Protein AF-A0A2Z3JKN8-F1 (afdb_monomer_lite)

pLDDT: mean 87.86, std 9.44, range [53.12, 97.62]

Sequence (86 aa):
MQADPRHLTVLAVGELRLSEQGTPYLECDTTLGKIAICGSERSRWNIGLVQSEALPFEAVMFCVPAQAPEHVYWVPEETKLFVPAL

Organism: NCBI:txid2202254

Structure (mmCIF, N/CA/C/O backbone):
data_AF-A0A2Z3JKN8-F1
#
_entry.id   AF-A0A2Z3JKN8-F1
#
loop_
_atom_site.group_PDB
_atom_site.id
_atom_site.type_symbol
_atom_site.label_atom_id
_atom_site.label_alt_id
_atom_site.label_comp_id
_atom_site.label_asym_id
_atom_site.label_entity_id
_atom_site.label_seq_id
_atom_site.pdbx_PDB_ins_code
_atom_site.Cartn_x
_atom_site.Cartn_y
_atom_site.Cartn_z
_atom_site.occupancy
_atom_site.B_iso_or_equiv
_atom_site.auth_seq_id
_atom_site.auth_comp_id
_atom_site.auth_asym_id
_atom_site.auth_atom_id
_atom_site.pdbx_PDB_model_num
ATOM 1 N N . MET A 1 1 ? -1.595 -2.255 -17.981 1.00 63.50 1 MET A N 1
ATOM 2 C CA . MET A 1 1 ? -2.577 -3.121 -17.290 1.00 63.50 1 MET A CA 1
ATOM 3 C C . MET A 1 1 ? -3.624 -2.218 -16.673 1.00 63.50 1 MET A C 1
ATOM 5 O O . MET A 1 1 ? -3.261 -1.131 -16.247 1.00 63.50 1 MET A O 1
ATOM 9 N N . GLN A 1 2 ? -4.892 -2.619 -16.685 1.00 81.12 2 GLN A N 1
ATOM 10 C CA . GLN A 1 2 ? -5.943 -1.888 -15.978 1.00 81.12 2 GLN A CA 1
ATOM 11 C C . GLN A 1 2 ? -5.874 -2.259 -14.490 1.00 81.12 2 GLN A C 1
ATOM 13 O O . GLN A 1 2 ? -5.657 -3.427 -14.176 1.00 81.12 2 GLN A O 1
ATOM 18 N N . ALA A 1 3 ? -5.977 -1.273 -13.599 1.00 87.44 3 ALA A N 1
ATOM 19 C CA . ALA A 1 3 ? -6.034 -1.511 -12.161 1.00 87.44 3 ALA A CA 1
ATOM 20 C C . ALA A 1 3 ? -7.476 -1.840 -11.747 1.00 87.44 3 ALA A C 1
ATOM 22 O O . ALA A 1 3 ? -8.402 -1.125 -12.137 1.00 87.44 3 ALA A O 1
ATOM 23 N N . ASP A 1 4 ? -7.650 -2.890 -10.946 1.00 91.81 4 ASP A N 1
ATOM 24 C CA . ASP A 1 4 ? -8.958 -3.379 -10.502 1.00 91.81 4 ASP A CA 1
ATOM 25 C C . ASP A 1 4 ? -9.188 -3.069 -9.018 1.00 91.81 4 ASP A C 1
ATOM 27 O O . ASP A 1 4 ? -8.259 -3.214 -8.217 1.00 91.81 4 ASP A O 1
ATOM 31 N N . PRO A 1 5 ? -10.410 -2.688 -8.606 1.00 94.00 5 PRO A N 1
ATOM 32 C CA . PRO A 1 5 ? -10.698 -2.404 -7.207 1.00 94.00 5 PRO A CA 1
ATOM 33 C C . PRO A 1 5 ? -10.607 -3.675 -6.349 1.00 94.00 5 PRO A C 1
ATOM 35 O O . PRO A 1 5 ? -11.172 -4.722 -6.676 1.00 94.00 5 PRO A O 1
ATOM 38 N N . ARG A 1 6 ? -9.921 -3.569 -5.211 1.00 94.44 6 ARG A N 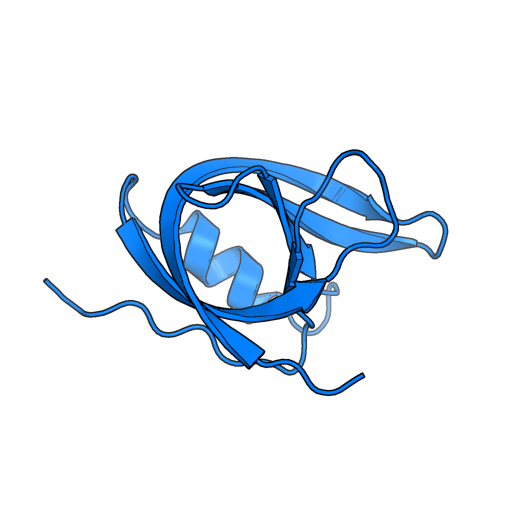1
ATOM 39 C CA . ARG A 1 6 ? -9.774 -4.610 -4.192 1.00 94.44 6 ARG A CA 1
ATOM 40 C C . ARG A 1 6 ? -10.151 -4.044 -2.835 1.00 94.44 6 ARG A C 1
ATOM 42 O O . ARG A 1 6 ? -9.618 -3.022 -2.418 1.00 94.44 6 ARG A O 1
ATOM 49 N N . HIS A 1 7 ? -11.059 -4.736 -2.161 1.00 94.94 7 HIS A N 1
ATOM 50 C CA . HIS A 1 7 ? -11.369 -4.487 -0.760 1.00 94.94 7 HIS A CA 1
ATOM 51 C C . HIS A 1 7 ? -10.367 -5.263 0.088 1.00 94.94 7 HIS A C 1
ATOM 53 O O . HIS A 1 7 ? -10.191 -6.467 -0.113 1.00 94.94 7 HIS A O 1
ATOM 59 N N . LEU A 1 8 ? -9.701 -4.570 1.003 1.00 94.81 8 LEU A N 1
ATOM 60 C CA . LEU A 1 8 ? -8.695 -5.152 1.880 1.00 94.81 8 LEU A CA 1
ATOM 61 C C . LEU A 1 8 ? -8.671 -4.432 3.226 1.00 94.81 8 LEU A C 1
ATOM 63 O O . LEU A 1 8 ? -9.136 -3.301 3.350 1.00 94.81 8 LEU A O 1
ATOM 67 N N . THR A 1 9 ? -8.095 -5.090 4.224 1.00 96.12 9 THR A N 1
ATOM 68 C CA . THR A 1 9 ? -7.764 -4.462 5.505 1.00 96.12 9 THR A CA 1
ATOM 69 C C . THR A 1 9 ? -6.257 -4.300 5.565 1.00 96.12 9 THR A C 1
ATOM 71 O O . THR A 1 9 ? -5.535 -5.282 5.376 1.00 96.12 9 THR A O 1
ATOM 74 N N . VAL A 1 10 ? -5.785 -3.083 5.817 1.00 96.31 10 VAL A N 1
ATOM 75 C CA . VAL A 1 10 ? -4.376 -2.801 6.094 1.00 96.31 10 VAL A CA 1
ATOM 76 C C . VAL A 1 10 ? -4.116 -3.119 7.562 1.00 96.31 10 VAL A C 1
ATOM 78 O O . VAL A 1 10 ? -4.753 -2.561 8.453 1.00 96.31 10 VAL A O 1
ATOM 81 N N . LEU A 1 11 ? -3.206 -4.061 7.801 1.00 97.62 11 LEU A N 1
ATOM 82 C CA . LEU A 1 11 ? -2.901 -4.612 9.122 1.00 97.62 11 LEU A CA 1
ATOM 83 C C . LEU A 1 11 ? -1.618 -4.012 9.699 1.00 97.62 11 LEU A C 1
ATOM 85 O O . LEU A 1 11 ? -1.535 -3.775 10.901 1.00 97.62 11 LEU A O 1
ATOM 89 N N . ALA A 1 12 ? -0.632 -3.754 8.839 1.00 96.94 12 ALA A N 1
ATOM 90 C CA . ALA A 1 12 ? 0.611 -3.089 9.200 1.00 96.94 12 ALA A CA 1
ATOM 91 C C . ALA A 1 12 ? 1.107 -2.212 8.049 1.00 96.94 12 ALA A C 1
ATOM 93 O O . ALA A 1 12 ? 0.953 -2.556 6.874 1.00 96.94 12 ALA A O 1
ATOM 94 N N . VAL A 1 13 ? 1.733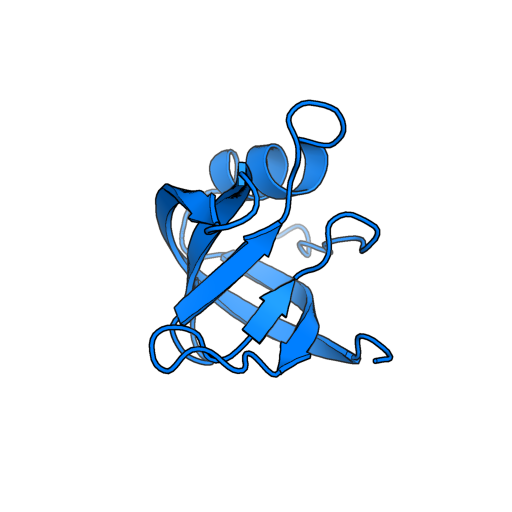 -1.091 8.404 1.00 95.25 13 VAL A N 1
ATOM 95 C CA . VAL A 1 13 ? 2.414 -0.192 7.470 1.00 95.25 13 VAL A CA 1
ATOM 96 C C . VAL A 1 13 ? 3.913 -0.323 7.705 1.00 95.25 13 VAL A C 1
ATOM 98 O O . VAL A 1 13 ? 4.390 -0.107 8.818 1.00 95.25 13 VAL A O 1
ATOM 101 N N . GLY A 1 14 ? 4.632 -0.730 6.663 1.00 92.56 14 GLY A N 1
ATOM 102 C CA . GLY A 1 14 ? 6.074 -0.916 6.679 1.00 92.56 14 GLY A CA 1
ATOM 103 C C . GLY A 1 14 ? 6.845 0.350 6.314 1.00 92.56 14 GLY A C 1
ATOM 104 O O . GLY A 1 14 ? 6.362 1.478 6.428 1.00 92.56 14 GLY A O 1
ATOM 105 N N . GLU A 1 15 ? 8.080 0.147 5.863 1.00 87.81 15 GLU A N 1
ATOM 106 C CA . GLU A 1 15 ? 8.978 1.231 5.469 1.00 87.81 15 GLU A CA 1
ATOM 107 C C . GLU A 1 15 ? 8.728 1.698 4.029 1.00 87.81 15 GLU A C 1
ATOM 109 O O . GLU A 1 15 ? 8.296 0.935 3.160 1.00 87.81 15 GLU A O 1
ATOM 114 N N . LEU A 1 16 ? 9.054 2.967 3.770 1.00 90.50 16 LEU A N 1
ATOM 115 C CA . LEU A 1 16 ? 9.136 3.508 2.418 1.00 90.50 16 LEU A CA 1
ATOM 116 C C . LEU A 1 16 ? 10.396 2.962 1.732 1.00 90.50 16 LEU A C 1
ATOM 118 O O . LEU A 1 16 ? 11.506 3.128 2.239 1.00 90.50 16 LEU A O 1
ATOM 122 N N . ARG A 1 17 ? 10.230 2.342 0.567 1.00 91.44 17 ARG A N 1
ATOM 123 C CA . ARG A 1 17 ? 11.301 1.738 -0.234 1.00 91.44 17 ARG A CA 1
ATOM 124 C C . ARG A 1 17 ? 11.382 2.376 -1.614 1.00 91.44 17 ARG A C 1
ATOM 126 O O . ARG A 1 17 ? 10.498 3.121 -2.024 1.00 91.44 17 ARG A O 1
ATOM 133 N N . LEU A 1 18 ? 12.461 2.073 -2.332 1.00 90.56 18 LEU A N 1
ATOM 134 C CA . LEU A 1 18 ? 12.664 2.468 -3.724 1.00 90.56 18 LEU A CA 1
ATOM 135 C C . LEU A 1 18 ? 12.657 1.223 -4.608 1.00 90.56 18 LEU A C 1
ATOM 137 O O . LEU A 1 18 ? 13.260 0.207 -4.259 1.00 90.56 18 LEU A O 1
ATOM 141 N N . SER A 1 19 ? 11.966 1.291 -5.745 1.00 85.50 19 SER A N 1
ATOM 142 C CA . SER A 1 19 ? 12.060 0.263 -6.785 1.00 85.50 19 SER A CA 1
ATOM 143 C C . SER A 1 19 ? 13.428 0.324 -7.473 1.00 85.50 19 SER A C 1
ATOM 145 O O . SER A 1 19 ? 14.156 1.308 -7.337 1.00 85.50 19 SER A O 1
ATOM 147 N N . GLU A 1 20 ? 13.768 -0.683 -8.282 1.00 84.31 20 GLU A N 1
ATOM 148 C CA . GLU A 1 20 ? 14.997 -0.667 -9.100 1.00 84.31 20 GLU A CA 1
ATOM 149 C C . GLU A 1 20 ? 15.073 0.549 -10.040 1.00 84.31 20 GLU A C 1
ATOM 151 O O . GLU A 1 20 ? 16.154 1.014 -10.391 1.00 84.31 20 GLU A O 1
ATOM 156 N N . GLN A 1 21 ? 13.916 1.094 -10.419 1.00 83.00 21 GLN A N 1
ATOM 157 C CA . GLN A 1 21 ? 13.783 2.276 -11.274 1.00 83.00 21 GLN A CA 1
ATOM 158 C C . GLN A 1 21 ? 13.778 3.590 -10.469 1.00 83.00 21 GLN A C 1
ATOM 160 O O . GLN A 1 21 ? 13.603 4.664 -11.042 1.00 83.00 21 GLN A O 1
ATOM 165 N N . GLY A 1 22 ? 13.959 3.522 -9.145 1.00 85.50 22 GLY A N 1
ATOM 166 C CA . GLY A 1 22 ? 13.986 4.676 -8.246 1.00 85.50 22 GLY A CA 1
ATOM 167 C C . GLY A 1 22 ? 12.607 5.218 -7.865 1.00 85.50 22 GLY A C 1
ATOM 168 O O . GLY A 1 22 ? 12.517 6.318 -7.324 1.00 85.50 22 GLY A O 1
ATOM 169 N N . THR A 1 23 ? 11.524 4.484 -8.134 1.00 86.50 23 THR A N 1
ATOM 170 C CA . THR A 1 23 ? 10.166 4.902 -7.758 1.00 86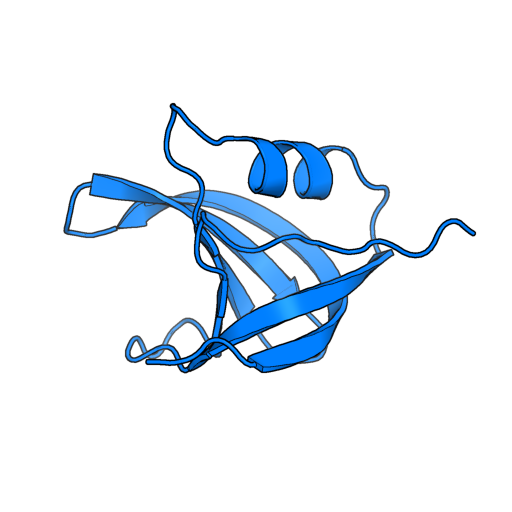.50 23 THR A CA 1
ATOM 171 C C . THR A 1 23 ? 9.912 4.589 -6.282 1.00 86.50 23 THR A C 1
ATOM 173 O O . THR A 1 23 ? 10.030 3.422 -5.899 1.00 86.50 23 THR A O 1
ATOM 176 N N . PRO A 1 24 ? 9.541 5.578 -5.448 1.00 90.06 24 PRO A N 1
ATOM 177 C CA . PRO A 1 24 ? 9.167 5.322 -4.066 1.00 90.06 24 PRO A CA 1
ATOM 178 C C . PRO A 1 24 ? 7.854 4.546 -3.954 1.00 90.06 24 PRO A C 1
ATOM 180 O O . PRO A 1 24 ? 6.877 4.841 -4.650 1.00 90.06 24 PRO A O 1
ATOM 183 N N . TYR A 1 25 ? 7.828 3.581 -3.040 1.00 92.50 25 TYR A N 1
ATOM 184 C CA . TYR A 1 25 ? 6.630 2.834 -2.682 1.00 92.50 25 TYR A CA 1
ATOM 185 C C . TYR A 1 25 ? 6.616 2.481 -1.193 1.00 92.50 25 TYR A C 1
ATOM 187 O O . TYR A 1 25 ? 7.662 2.313 -0.569 1.00 92.50 25 TYR A O 1
ATOM 195 N N . LEU A 1 26 ? 5.421 2.373 -0.621 1.00 93.75 26 LEU A N 1
ATOM 196 C CA . LEU A 1 26 ? 5.193 1.954 0.759 1.00 93.75 26 LEU A CA 1
ATOM 197 C C . LEU A 1 26 ? 4.771 0.483 0.787 1.00 93.75 26 LEU A C 1
ATOM 199 O O . LEU A 1 26 ? 3.845 0.101 0.071 1.00 93.75 26 LEU A O 1
ATOM 203 N N . GLU A 1 27 ? 5.422 -0.333 1.614 1.00 95.06 27 GLU A N 1
ATOM 204 C CA . GLU A 1 27 ? 4.972 -1.709 1.848 1.00 95.06 27 GLU A CA 1
ATOM 205 C C . GLU A 1 27 ? 3.872 -1.749 2.906 1.00 95.06 27 GLU A C 1
ATOM 207 O O . GLU A 1 27 ? 3.973 -1.106 3.953 1.00 95.06 27 GLU A O 1
ATOM 212 N N . CYS A 1 28 ? 2.823 -2.527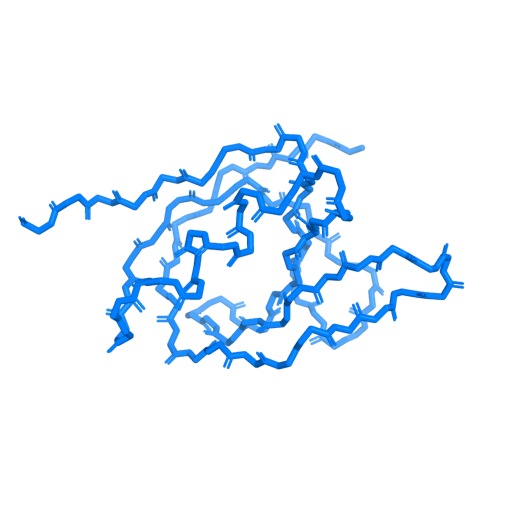 2.654 1.00 95.12 28 CYS A N 1
ATOM 213 C CA . CYS A 1 28 ? 1.751 -2.746 3.618 1.00 95.12 28 CYS A CA 1
ATOM 214 C C . CYS A 1 28 ? 1.392 -4.227 3.687 1.00 95.12 28 CYS A C 1
ATOM 216 O O . CYS A 1 28 ? 1.209 -4.876 2.654 1.00 95.12 28 CYS A O 1
ATOM 218 N N . ASP A 1 29 ? 1.239 -4.746 4.902 1.00 97.25 29 ASP A N 1
ATOM 219 C CA . ASP A 1 29 ? 0.677 -6.075 5.117 1.00 97.25 29 ASP A CA 1
ATOM 220 C C . ASP A 1 29 ? -0.845 -5.963 5.182 1.00 97.25 29 ASP A C 1
ATOM 222 O O . ASP A 1 29 ? -1.397 -5.142 5.921 1.00 97.25 29 ASP A O 1
ATOM 226 N N . THR A 1 30 ? -1.532 -6.782 4.387 1.00 97.00 30 THR A N 1
ATOM 227 C CA . THR A 1 30 ? -2.991 -6.741 4.256 1.00 97.00 30 THR A CA 1
ATOM 228 C C . THR A 1 30 ? -3.608 -8.129 4.350 1.00 97.00 30 THR A C 1
ATOM 230 O O . THR A 1 30 ? -2.916 -9.146 4.279 1.00 97.00 30 THR A O 1
ATOM 233 N N . THR A 1 31 ? -4.936 -8.188 4.423 1.00 97.00 31 THR A N 1
ATOM 234 C CA . THR A 1 31 ? -5.700 -9.446 4.336 1.00 97.00 31 THR A CA 1
ATOM 235 C C . THR A 1 31 ? -5.519 -10.200 3.014 1.00 97.00 31 THR A C 1
ATOM 237 O O . THR A 1 31 ? -5.820 -11.389 2.954 1.00 97.00 31 THR A O 1
ATOM 240 N N . LEU A 1 32 ? -5.008 -9.547 1.963 1.00 95.25 32 LEU A N 1
ATOM 241 C CA . LEU A 1 32 ? -4.716 -10.161 0.662 1.00 95.25 32 LEU A CA 1
ATOM 242 C C . LEU A 1 32 ? -3.233 -10.531 0.487 1.00 95.25 32 LEU A C 1
ATOM 244 O O . LEU A 1 32 ? -2.838 -10.968 -0.592 1.00 95.25 32 LEU A O 1
ATOM 248 N N . GLY A 1 33 ? -2.418 -10.350 1.528 1.00 95.19 33 GLY A N 1
ATOM 249 C CA . GLY A 1 33 ? -0.962 -10.462 1.483 1.00 95.19 33 GLY A CA 1
ATOM 250 C C . GLY A 1 33 ? -0.277 -9.096 1.458 1.00 95.19 33 GLY A C 1
ATOM 251 O O . GLY A 1 33 ? -0.909 -8.053 1.650 1.00 95.19 33 GLY A O 1
ATOM 252 N N . LYS A 1 34 ? 1.039 -9.100 1.243 1.00 96.12 34 LYS A N 1
ATOM 253 C CA . LYS A 1 34 ? 1.825 -7.867 1.188 1.00 96.12 34 LYS A CA 1
ATOM 254 C C . LYS A 1 34 ? 1.571 -7.127 -0.124 1.00 96.12 34 LYS A C 1
ATOM 256 O O . LYS A 1 34 ? 1.605 -7.737 -1.194 1.00 96.12 34 LYS A O 1
ATOM 261 N N . ILE A 1 35 ? 1.334 -5.823 -0.055 1.00 94.81 35 ILE A N 1
ATOM 262 C CA . ILE A 1 35 ? 1.153 -4.953 -1.223 1.00 94.81 35 ILE A CA 1
ATOM 263 C C . ILE A 1 35 ? 2.192 -3.829 -1.228 1.00 94.81 35 ILE A C 1
ATOM 265 O O . ILE A 1 35 ? 2.729 -3.468 -0.180 1.00 94.81 35 ILE A O 1
ATOM 269 N N . ALA A 1 36 ? 2.435 -3.260 -2.407 1.00 94.19 36 ALA A N 1
ATOM 270 C CA . ALA A 1 36 ? 3.262 -2.073 -2.599 1.00 94.19 36 ALA A CA 1
ATOM 271 C C . ALA A 1 36 ? 2.400 -0.903 -3.094 1.00 94.19 36 ALA A C 1
ATOM 273 O O . ALA A 1 36 ? 1.737 -1.013 -4.125 1.00 94.19 36 ALA A O 1
ATOM 274 N N . ILE A 1 37 ? 2.408 0.220 -2.377 1.00 93.06 37 ILE A N 1
ATOM 275 C CA . ILE A 1 37 ? 1.665 1.430 -2.745 1.00 93.06 37 ILE A CA 1
ATOM 276 C C . ILE A 1 37 ? 2.631 2.450 -3.333 1.00 93.06 37 ILE A C 1
ATOM 278 O O . ILE A 1 37 ? 3.464 2.996 -2.612 1.00 93.06 37 ILE A O 1
ATOM 282 N N . CYS A 1 38 ? 2.520 2.720 -4.633 1.00 90.94 38 CYS A N 1
ATOM 283 C CA . CYS A 1 38 ? 3.337 3.725 -5.303 1.00 90.94 38 CYS A CA 1
ATOM 284 C C . CYS A 1 38 ? 2.957 5.133 -4.850 1.00 90.94 38 CYS A C 1
ATOM 286 O O . CYS A 1 38 ? 1.780 5.492 -4.774 1.00 90.94 38 CYS A O 1
ATOM 288 N N . GLY A 1 39 ? 3.973 5.959 -4.638 1.00 83.88 39 GLY A N 1
ATOM 289 C CA . GLY A 1 39 ? 3.786 7.383 -4.417 1.00 83.88 39 GLY A CA 1
ATOM 290 C C . GLY A 1 39 ? 5.105 8.103 -4.581 1.00 83.88 39 GLY A C 1
ATOM 291 O O . GLY A 1 39 ? 5.910 8.143 -3.651 1.00 83.88 39 GLY A O 1
ATOM 292 N N . SER A 1 40 ? 5.340 8.676 -5.763 1.00 72.81 40 SER A N 1
ATOM 293 C CA . SER A 1 40 ? 6.502 9.532 -5.984 1.00 72.81 40 SER A CA 1
ATOM 294 C C . SER A 1 40 ? 6.533 10.715 -5.010 1.00 72.81 40 SER A C 1
ATOM 296 O O . SER A 1 40 ? 5.524 11.087 -4.402 1.00 72.81 40 SER A O 1
ATOM 298 N N . GLU A 1 41 ? 7.681 11.394 -4.911 1.00 64.06 41 GLU A N 1
ATOM 299 C CA . GLU A 1 41 ? 7.782 12.632 -4.128 1.00 64.06 41 GLU A CA 1
ATOM 300 C C . GLU A 1 41 ? 6.732 13.685 -4.516 1.00 64.06 41 GLU A C 1
ATOM 302 O O . GLU A 1 41 ? 6.379 14.513 -3.674 1.00 64.06 41 GLU A O 1
ATOM 307 N N . ARG A 1 42 ? 6.241 13.645 -5.766 1.00 59.84 42 ARG A N 1
ATOM 308 C CA . ARG A 1 42 ? 5.252 14.575 -6.323 1.00 59.84 42 ARG A CA 1
ATOM 309 C C . ARG A 1 42 ? 3.802 14.169 -6.042 1.00 59.84 42 ARG A C 1
ATOM 311 O O . ARG A 1 42 ? 2.937 15.036 -6.115 1.00 59.84 42 ARG A O 1
ATOM 318 N N . SER A 1 43 ? 3.536 12.912 -5.681 1.00 64.62 43 SER A N 1
ATOM 319 C CA . SER A 1 43 ? 2.193 12.410 -5.353 1.00 64.62 43 SER A CA 1
ATOM 320 C C . SER A 1 43 ? 2.238 11.495 -4.127 1.00 64.62 43 SER A C 1
ATOM 322 O O . SER A 1 43 ? 1.918 10.307 -4.159 1.00 64.62 43 SER A O 1
ATOM 324 N N . ARG A 1 44 ? 2.624 12.076 -2.987 1.00 67.62 44 ARG A N 1
ATOM 325 C CA . ARG A 1 44 ? 2.635 11.377 -1.691 1.00 67.62 44 ARG A CA 1
ATOM 326 C C . ARG A 1 44 ? 1.241 11.180 -1.094 1.00 67.62 44 ARG A C 1
ATOM 328 O O . ARG A 1 44 ? 1.149 10.787 0.060 1.00 67.62 44 ARG A O 1
ATOM 335 N N . TRP A 1 45 ? 0.163 11.483 -1.820 1.00 81.12 45 TRP A N 1
ATOM 336 C CA . TRP A 1 45 ? -1.186 11.484 -1.250 1.00 81.12 45 TRP A CA 1
ATOM 337 C C . TRP A 1 45 ? -1.575 10.109 -0.701 1.00 81.12 45 TRP A C 1
ATOM 339 O O . TRP A 1 45 ? -1.969 10.006 0.455 1.00 81.12 45 TRP A O 1
ATOM 349 N N . ASN A 1 46 ? -1.386 9.050 -1.492 1.00 85.19 46 ASN A N 1
ATOM 350 C CA . ASN A 1 46 ? -1.748 7.691 -1.089 1.00 85.19 46 ASN A CA 1
ATOM 351 C C . ASN A 1 46 ? -0.905 7.199 0.096 1.00 85.19 46 ASN A C 1
ATOM 353 O O . ASN A 1 46 ? -1.446 6.655 1.054 1.00 85.19 46 ASN A O 1
ATOM 357 N N . ILE A 1 47 ? 0.407 7.447 0.058 1.00 88.56 47 ILE A N 1
ATOM 358 C CA . ILE A 1 47 ? 1.335 7.079 1.137 1.00 88.56 47 ILE A CA 1
ATOM 359 C C . ILE A 1 47 ? 1.008 7.851 2.418 1.00 88.56 47 ILE A C 1
ATOM 361 O O . ILE A 1 47 ? 0.896 7.250 3.481 1.00 88.56 47 ILE A O 1
ATOM 365 N N . GLY A 1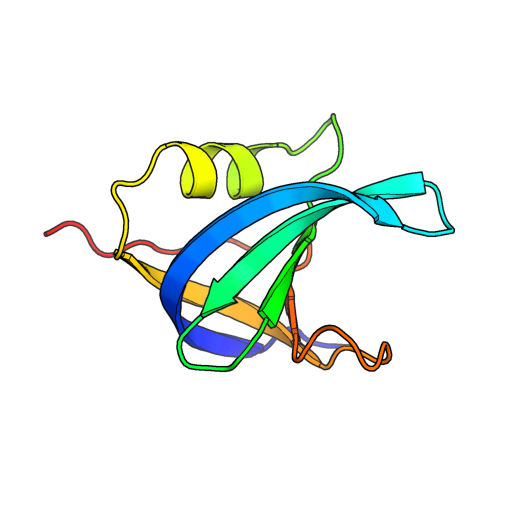 48 ? 0.812 9.167 2.315 1.00 87.81 48 GLY A N 1
ATOM 366 C CA . GLY A 1 48 ? 0.482 10.025 3.448 1.00 87.81 48 GLY A CA 1
ATOM 367 C C . GLY A 1 48 ? -0.858 9.665 4.081 1.00 87.81 48 GLY A C 1
ATOM 368 O O . GLY A 1 48 ? -0.937 9.600 5.303 1.00 87.81 48 GLY A O 1
ATOM 369 N N . LEU A 1 49 ? -1.874 9.363 3.264 1.00 88.31 49 LEU A N 1
ATOM 370 C CA . LEU A 1 49 ? -3.166 8.874 3.742 1.00 88.31 49 LEU A CA 1
ATOM 371 C C . LEU A 1 49 ? -2.977 7.593 4.558 1.00 88.31 49 LEU A C 1
ATOM 373 O O . LEU A 1 49 ? -3.298 7.576 5.740 1.00 88.31 49 LEU A O 1
ATOM 377 N N . VAL A 1 50 ? -2.362 6.564 3.967 1.00 90.38 50 VAL A N 1
ATOM 378 C CA . VAL A 1 50 ? -2.151 5.257 4.616 1.00 90.38 50 VAL A CA 1
ATOM 379 C C . VAL A 1 50 ? -1.330 5.368 5.902 1.00 90.38 50 VAL A C 1
ATOM 381 O O . VAL A 1 50 ? -1.639 4.692 6.877 1.00 90.38 50 VAL A O 1
ATOM 384 N N . GLN A 1 51 ? -0.308 6.227 5.934 1.00 90.62 51 GLN A N 1
ATOM 385 C CA . GLN A 1 51 ? 0.501 6.461 7.136 1.00 90.62 51 GLN A CA 1
ATOM 386 C C . GLN A 1 51 ? -0.238 7.243 8.232 1.00 90.62 51 GLN A C 1
ATOM 388 O O . GLN A 1 51 ? 0.165 7.174 9.392 1.00 90.62 51 GLN A O 1
ATOM 393 N N . SER A 1 52 ? -1.273 8.009 7.878 1.00 90.31 52 SER A N 1
ATOM 394 C CA . SER A 1 52 ? -2.058 8.801 8.833 1.00 90.31 52 SER A CA 1
ATOM 395 C C . SER A 1 52 ? -3.221 8.034 9.465 1.00 90.31 52 SER A C 1
ATOM 397 O O . SER A 1 52 ? -3.723 8.455 10.506 1.00 90.31 52 SER A O 1
ATOM 399 N N . GLU A 1 53 ? -3.636 6.919 8.861 1.00 92.62 53 GLU A N 1
ATOM 400 C CA . GLU A 1 53 ? -4.733 6.094 9.362 1.00 92.62 53 GLU A CA 1
ATOM 401 C C . GLU A 1 53 ? -4.331 5.284 10.601 1.00 92.62 53 GLU A C 1
ATOM 403 O O . GLU A 1 53 ? -3.203 4.801 10.739 1.00 92.62 53 GLU A O 1
ATOM 408 N N . ALA A 1 54 ? -5.290 5.085 11.505 1.00 92.56 54 ALA A N 1
ATOM 409 C CA . ALA A 1 54 ? -5.110 4.186 12.636 1.00 92.56 54 ALA A CA 1
ATOM 410 C C . ALA A 1 54 ? -5.216 2.729 12.166 1.00 92.56 54 ALA A C 1
ATOM 412 O O . ALA A 1 54 ? -6.192 2.338 11.532 1.00 92.56 54 ALA A O 1
ATOM 413 N N . LEU A 1 55 ? -4.219 1.909 12.498 1.00 93.38 55 LEU A N 1
ATOM 414 C CA . LEU A 1 55 ? -4.222 0.492 12.147 1.00 93.38 55 LEU A CA 1
ATOM 415 C C . LEU A 1 55 ? -5.021 -0.352 13.158 1.00 93.38 55 LEU A C 1
ATOM 417 O O . LEU A 1 55 ? -4.926 -0.101 14.363 1.00 93.38 55 LEU A O 1
ATOM 421 N N . PRO A 1 56 ? -5.713 -1.414 12.705 1.00 95.75 56 PRO A N 1
ATOM 422 C CA . PRO A 1 56 ? -5.983 -1.745 11.304 1.00 95.75 56 PRO A CA 1
ATOM 423 C C . PRO A 1 56 ? -7.120 -0.886 10.719 1.00 95.75 56 PRO A C 1
ATOM 425 O O . PRO A 1 56 ? -8.033 -0.501 11.447 1.00 95.75 56 PRO A O 1
ATOM 428 N N . PHE A 1 57 ? -7.118 -0.666 9.400 1.00 94.88 57 PHE A N 1
ATOM 429 C CA . PHE A 1 57 ? -8.212 0.027 8.701 1.00 94.88 57 PHE A CA 1
ATOM 430 C C . PHE A 1 57 ? -8.611 -0.674 7.400 1.00 94.88 57 PHE A C 1
ATOM 432 O O . PHE A 1 57 ? -7.808 -1.362 6.765 1.00 94.88 57 PHE A O 1
ATOM 439 N N . GLU A 1 58 ? -9.870 -0.508 6.999 1.00 94.81 58 GLU A N 1
ATOM 440 C CA . GLU A 1 58 ? -10.383 -1.012 5.726 1.00 94.81 58 GLU A CA 1
ATOM 441 C C . GLU A 1 58 ? -10.136 -0.012 4.598 1.00 94.81 58 GLU A C 1
ATOM 443 O O . GLU A 1 58 ? -10.261 1.198 4.777 1.00 94.81 58 GLU A O 1
ATOM 448 N N . ALA A 1 59 ? -9.818 -0.516 3.409 1.00 92.69 59 ALA A N 1
ATOM 449 C CA . ALA A 1 59 ? -9.642 0.311 2.230 1.00 92.69 59 ALA A CA 1
ATOM 450 C C . ALA A 1 59 ? -10.109 -0.400 0.960 1.00 92.69 59 ALA A C 1
ATOM 452 O O . ALA A 1 59 ? -9.991 -1.620 0.810 1.00 92.69 59 ALA A O 1
ATOM 453 N N . VAL A 1 60 ? -10.575 0.400 0.004 1.00 93.94 60 VAL A N 1
ATOM 454 C CA . VAL A 1 60 ? -10.692 -0.002 -1.396 1.00 93.94 60 VAL A CA 1
ATOM 455 C C . VAL A 1 60 ? -9.537 0.620 -2.165 1.00 93.94 60 VAL A C 1
ATOM 457 O O . VAL A 1 60 ? -9.408 1.846 -2.228 1.00 93.94 60 VAL A O 1
ATOM 460 N N . MET A 1 61 ? -8.696 -0.234 -2.744 1.00 92.69 61 MET A N 1
ATOM 461 C CA . MET A 1 61 ? -7.518 0.161 -3.518 1.00 92.69 61 MET A CA 1
ATOM 462 C C . MET A 1 61 ? -7.618 -0.384 -4.939 1.00 92.69 61 MET A C 1
ATOM 464 O O . MET A 1 61 ? -8.103 -1.495 -5.140 1.00 92.69 61 MET A O 1
ATOM 468 N N . PHE A 1 62 ? -7.159 0.373 -5.933 1.00 92.69 62 PHE A N 1
ATOM 469 C CA . PHE A 1 62 ? -7.095 -0.115 -7.310 1.00 92.69 62 PHE A CA 1
ATOM 470 C C . PHE A 1 62 ? -5.732 -0.755 -7.539 1.00 92.69 62 PHE A C 1
ATOM 472 O O . PHE A 1 62 ? -4.706 -0.079 -7.562 1.00 92.69 62 PHE A O 1
ATOM 479 N N . CYS A 1 63 ? -5.734 -2.071 -7.693 1.00 92.62 63 CYS A N 1
ATOM 480 C CA . CYS A 1 63 ? -4.538 -2.892 -7.685 1.00 92.62 63 CYS A CA 1
ATOM 481 C C . CYS A 1 63 ? -4.237 -3.452 -9.075 1.00 92.62 63 CYS A C 1
ATOM 483 O O . CYS A 1 63 ? -5.141 -3.860 -9.805 1.00 92.62 63 CYS A O 1
ATOM 485 N N . VAL A 1 64 ? -2.952 -3.573 -9.396 1.00 93.31 64 VAL A N 1
ATOM 486 C CA . VAL A 1 64 ? -2.452 -4.429 -10.477 1.00 93.31 64 VAL A CA 1
ATOM 487 C C . VAL A 1 64 ? -1.674 -5.602 -9.868 1.00 93.31 64 VAL A C 1
ATOM 489 O O . VAL A 1 64 ? -1.003 -5.411 -8.850 1.00 93.31 64 VAL A O 1
ATOM 492 N N . PRO A 1 65 ? -1.749 -6.821 -10.430 1.00 92.69 65 PRO A N 1
ATOM 493 C CA . PRO A 1 65 ? -0.945 -7.944 -9.951 1.00 92.69 65 PRO A CA 1
ATOM 494 C C . PRO A 1 65 ? 0.550 -7.618 -9.992 1.00 92.69 65 PRO A C 1
ATOM 496 O O . PRO A 1 65 ? 1.050 -7.097 -10.993 1.00 92.69 65 PRO A O 1
ATOM 499 N N . ALA A 1 66 ? 1.263 -7.930 -8.912 1.00 88.25 66 ALA A N 1
ATOM 500 C CA . ALA A 1 66 ? 2.712 -7.796 -8.887 1.00 88.25 66 ALA A CA 1
ATOM 501 C C . ALA A 1 66 ? 3.380 -8.895 -9.727 1.00 88.25 66 ALA A C 1
ATOM 503 O O . ALA A 1 66 ? 2.895 -10.023 -9.789 1.00 88.25 66 ALA A O 1
ATOM 504 N N . GLN A 1 67 ? 4.523 -8.577 -10.337 1.00 82.75 67 GLN A N 1
ATOM 505 C CA . GLN A 1 67 ? 5.403 -9.587 -10.945 1.00 82.75 67 GLN A CA 1
ATOM 506 C C . GLN A 1 67 ? 6.534 -10.026 -10.000 1.00 82.75 67 GLN A C 1
ATOM 508 O O . GLN A 1 67 ? 7.175 -11.045 -10.240 1.00 82.75 67 GLN A O 1
ATOM 513 N N . ALA A 1 68 ? 6.778 -9.261 -8.932 1.00 76.69 68 ALA A N 1
ATOM 514 C CA . ALA A 1 68 ? 7.764 -9.581 -7.908 1.00 76.69 68 ALA A CA 1
ATOM 515 C C . ALA A 1 68 ? 7.194 -10.610 -6.913 1.00 76.69 68 ALA A C 1
ATOM 517 O O . ALA A 1 68 ? 6.024 -10.503 -6.552 1.00 76.69 68 ALA A O 1
ATOM 518 N N . PRO A 1 69 ? 8.001 -11.567 -6.419 1.00 81.25 69 PRO A N 1
ATOM 519 C CA . PRO A 1 69 ? 7.526 -12.622 -5.518 1.00 81.25 69 PRO A CA 1
ATOM 520 C C . PRO A 1 69 ? 7.120 -12.111 -4.126 1.00 81.25 69 PRO A C 1
ATOM 522 O O . PRO A 1 69 ? 6.444 -12.815 -3.383 1.00 81.25 69 PRO A O 1
ATOM 525 N N . GLU A 1 70 ? 7.553 -10.906 -3.759 1.00 88.25 70 GLU A N 1
ATOM 526 C CA . GLU A 1 70 ? 7.390 -10.343 -2.415 1.00 88.25 70 GLU A CA 1
ATOM 527 C C . GLU A 1 70 ? 6.041 -9.647 -2.207 1.00 88.25 70 GLU A C 1
ATOM 529 O O . GLU A 1 70 ? 5.582 -9.512 -1.071 1.00 88.25 70 GLU A O 1
ATOM 534 N N . HIS A 1 71 ? 5.403 -9.205 -3.292 1.00 92.75 71 HIS A N 1
ATOM 535 C CA . HIS A 1 71 ? 4.145 -8.468 -3.261 1.00 92.75 71 HIS A CA 1
ATOM 536 C C . HIS A 1 71 ? 3.084 -9.252 -4.020 1.00 92.75 71 HIS A C 1
ATOM 538 O O . HIS A 1 71 ? 3.363 -9.853 -5.047 1.00 92.75 71 HIS A O 1
ATOM 544 N N . VAL A 1 72 ? 1.846 -9.225 -3.544 1.00 94.56 72 VAL A N 1
ATOM 545 C CA . VAL A 1 72 ? 0.702 -9.780 -4.281 1.00 94.56 72 VAL A CA 1
ATOM 546 C C . VAL A 1 72 ? 0.160 -8.739 -5.265 1.00 94.56 72 VAL A C 1
ATOM 548 O O . VAL A 1 72 ? -0.223 -9.070 -6.389 1.00 94.56 72 VAL A O 1
ATOM 551 N N . TYR A 1 73 ? 0.186 -7.458 -4.877 1.00 94.81 73 TYR A N 1
ATOM 552 C CA . TYR A 1 73 ? -0.333 -6.349 -5.677 1.00 94.81 73 TYR A CA 1
ATOM 553 C C . TYR A 1 73 ? 0.541 -5.096 -5.606 1.00 94.81 73 TYR A C 1
ATOM 555 O O . TYR A 1 73 ? 1.176 -4.820 -4.587 1.00 94.81 73 TYR A O 1
ATOM 563 N N . TRP A 1 74 ? 0.482 -4.311 -6.681 1.00 93.12 74 TRP A N 1
ATOM 564 C CA . TRP A 1 74 ? 0.919 -2.919 -6.736 1.00 93.12 74 TRP A CA 1
ATOM 565 C C . TRP A 1 74 ? -0.298 -2.001 -6.804 1.00 93.12 74 TRP A C 1
ATOM 567 O O . TRP A 1 74 ? -1.245 -2.283 -7.540 1.00 93.12 74 TRP A O 1
ATOM 577 N N . VAL A 1 75 ? -0.256 -0.891 -6.077 1.00 91.94 75 VAL A N 1
ATOM 578 C CA . VAL A 1 75 ? -1.253 0.180 -6.139 1.00 91.94 75 VAL A CA 1
ATOM 579 C C . VAL A 1 75 ? -0.622 1.369 -6.864 1.00 91.94 75 VAL A C 1
ATOM 581 O O . VAL A 1 75 ? 0.272 2.004 -6.298 1.00 91.94 75 VAL A O 1
ATOM 584 N N . PRO A 1 76 ? -1.014 1.655 -8.119 1.00 89.94 76 PRO A N 1
ATOM 585 C CA . PRO A 1 76 ? -0.425 2.737 -8.902 1.00 89.94 76 PRO A CA 1
ATOM 586 C C . PRO A 1 76 ? -0.703 4.126 -8.310 1.00 89.94 76 PRO A C 1
ATOM 588 O O . PRO A 1 76 ? -1.734 4.358 -7.673 1.00 89.94 76 PRO A O 1
ATOM 591 N N . GLU A 1 77 ? 0.207 5.064 -8.562 1.00 86.31 77 GLU A N 1
ATOM 592 C CA . GLU A 1 77 ? 0.198 6.426 -8.005 1.00 86.31 77 GLU A CA 1
ATOM 593 C C . GLU A 1 77 ? -1.028 7.244 -8.438 1.00 86.31 77 GLU A C 1
ATOM 595 O O . GLU A 1 77 ? -1.538 8.069 -7.683 1.00 86.31 77 GLU A O 1
ATOM 600 N N . GLU A 1 78 ? -1.521 7.001 -9.650 1.00 83.19 78 GLU A N 1
ATOM 601 C CA . GLU A 1 78 ? -2.672 7.676 -10.249 1.00 83.19 78 GLU A CA 1
ATOM 602 C C . GLU A 1 78 ? -4.024 7.216 -9.685 1.00 83.19 78 GLU A C 1
ATOM 604 O O . GLU A 1 78 ? -5.068 7.794 -10.006 1.00 83.19 78 GLU A O 1
ATOM 609 N N . THR A 1 79 ? -4.031 6.165 -8.863 1.00 82.62 79 THR A N 1
ATOM 610 C CA . THR A 1 79 ? -5.266 5.598 -8.326 1.00 82.62 79 THR A CA 1
ATOM 611 C C . THR A 1 79 ? -5.696 6.278 -7.034 1.00 82.62 79 THR A C 1
ATOM 613 O O . THR A 1 79 ? -4.880 6.763 -6.252 1.00 82.62 79 THR A O 1
ATOM 616 N N . LYS A 1 80 ? -7.011 6.314 -6.802 1.00 78.69 80 LYS A N 1
ATOM 617 C CA . LYS A 1 80 ? -7.582 6.813 -5.550 1.00 78.69 80 LYS A CA 1
ATOM 618 C C . LYS A 1 80 ? -7.751 5.669 -4.561 1.00 78.69 80 LYS A C 1
ATOM 620 O O . LYS A 1 80 ? -8.302 4.627 -4.913 1.00 78.69 80 LYS A O 1
ATOM 625 N N . LEU A 1 81 ? -7.335 5.914 -3.326 1.00 83.56 81 LEU A N 1
ATOM 626 C CA . LEU A 1 81 ? -7.675 5.086 -2.178 1.00 83.56 81 LEU A CA 1
ATOM 627 C C . LEU A 1 81 ? -8.987 5.577 -1.570 1.00 83.56 81 LEU A C 1
ATOM 629 O O . LEU A 1 81 ? -9.195 6.784 -1.428 1.00 83.56 81 LEU A O 1
ATOM 633 N N . PHE A 1 82 ? -9.851 4.645 -1.189 1.00 86.25 82 PHE A N 1
ATOM 634 C CA . PHE A 1 82 ? -11.068 4.947 -0.444 1.00 86.25 82 PHE A CA 1
ATOM 635 C C . PHE A 1 82 ? -10.990 4.265 0.914 1.00 86.25 82 PHE A C 1
ATOM 637 O O . PHE A 1 82 ? -10.962 3.039 0.978 1.00 86.25 82 PHE A O 1
ATOM 644 N N . VAL A 1 83 ? -10.968 5.061 1.978 1.00 83.19 83 VAL A N 1
ATOM 645 C CA . VAL A 1 83 ? -11.062 4.593 3.363 1.00 83.19 83 VAL A CA 1
ATOM 646 C C . VAL A 1 83 ? -12.481 4.928 3.831 1.00 83.19 83 VAL A C 1
ATOM 648 O O . VAL A 1 83 ? -12.839 6.110 3.835 1.00 83.19 83 VAL A O 1
ATOM 651 N N . PRO A 1 84 ? -13.344 3.938 4.118 1.00 73.88 84 PRO A N 1
ATOM 652 C CA . PRO A 1 84 ? -14.660 4.219 4.670 1.00 73.88 84 PRO A CA 1
ATOM 653 C C . PRO A 1 84 ? -14.486 4.870 6.047 1.00 73.88 84 PRO A C 1
ATOM 655 O O . PRO A 1 84 ? -13.778 4.337 6.897 1.00 73.88 84 PRO A O 1
ATOM 658 N N . ALA A 1 85 ? -15.116 6.026 6.265 1.00 62.19 85 ALA A N 1
ATOM 659 C CA . ALA A 1 85 ? -15.177 6.621 7.595 1.00 62.19 85 ALA A CA 1
ATOM 660 C C . ALA A 1 85 ? -15.989 5.702 8.523 1.00 62.19 85 ALA A C 1
ATOM 662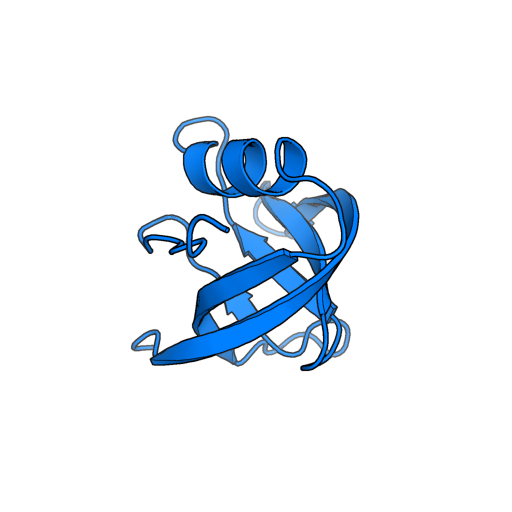 O O . ALA A 1 85 ? -17.066 5.246 8.129 1.00 62.19 85 ALA A O 1
ATOM 663 N N . LEU A 1 86 ? -15.452 5.431 9.718 1.00 53.12 86 LEU A N 1
ATOM 664 C CA . LEU A 1 86 ? -16.165 4.753 10.806 1.00 53.12 86 LEU A CA 1
ATOM 665 C C . LEU A 1 86 ? -17.364 5.579 11.292 1.00 53.12 86 LEU A C 1
ATOM 667 O O . LEU A 1 86 ? -17.226 6.822 11.388 1.00 53.12 86 LEU A O 1
#

Foldseek 3Di:
DWFAKDKKKFADKDDWDADPVRWIWTWTQIPQGIETETAHPVQCPVVVVVVPDDPTFIKIAGWDADPDPRHRTYGDSPTDIDTDDD

Secondary structure (DSSP, 8-state):
---EEEEEEEEEEEEEEE-TTS-EEEEEEETTEEEEEE--TT--HHHHHHHHSPSSEEEEEEEEE-SSTT-SEEE-TTSPPB----

Radius of gyration: 11.66 Å; chains: 1; bounding box: 31×27×30 Å